Protein AF-S4XVV7-F1 (afdb_monomer_lite)

Structure (mmCIF, N/CA/C/O backbone):
data_AF-S4XVV7-F1
#
_entry.id   AF-S4XVV7-F1
#
loop_
_atom_site.group_PDB
_atom_site.id
_atom_site.type_symbol
_atom_site.label_atom_id
_atom_site.label_alt_id
_atom_site.label_comp_id
_atom_site.label_asym_id
_atom_site.label_entity_id
_atom_site.label_seq_id
_atom_site.pdbx_PDB_ins_code
_atom_site.Cartn_x
_atom_site.Cartn_y
_atom_site.Cartn_z
_atom_site.occupancy
_atom_site.B_iso_or_equiv
_atom_site.auth_seq_id
_atom_site.auth_comp_id
_atom_site.auth_asym_id
_atom_site.auth_atom_id
_atom_site.pdbx_PDB_model_num
ATOM 1 N N . MET A 1 1 ? -9.407 12.139 21.952 1.00 80.69 1 MET A N 1
ATOM 2 C CA . MET A 1 1 ? -10.490 11.164 21.631 1.00 80.69 1 MET A CA 1
ATOM 3 C C . MET A 1 1 ? -10.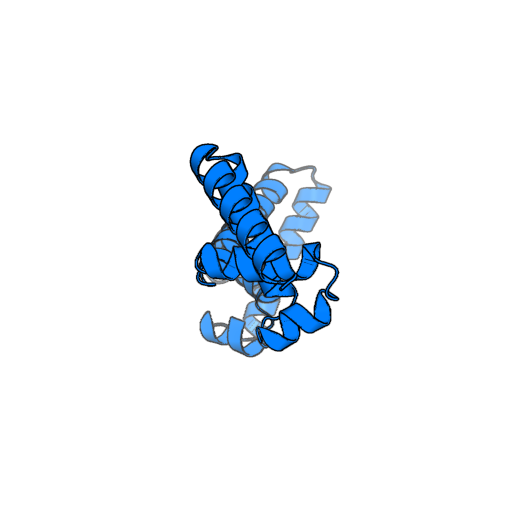286 9.794 22.294 1.00 80.69 1 MET A C 1
ATOM 5 O O . MET A 1 1 ? -9.136 9.436 22.535 1.00 80.69 1 MET A O 1
ATOM 9 N N . PRO A 1 2 ? -11.348 9.003 22.585 1.00 79.62 2 PRO A N 1
ATOM 10 C CA . PRO A 1 2 ? -11.200 7.643 23.106 1.00 79.62 2 PRO A CA 1
ATOM 11 C C . PRO A 1 2 ? -10.624 6.695 22.044 1.00 79.62 2 PRO A C 1
ATOM 13 O O . PRO A 1 2 ? -11.179 6.541 20.957 1.00 79.62 2 PRO A O 1
ATOM 16 N N . ARG A 1 3 ? -9.525 6.025 22.401 1.00 82.62 3 ARG A N 1
ATOM 17 C CA . ARG A 1 3 ? -8.823 5.019 21.579 1.00 82.62 3 ARG A CA 1
ATOM 18 C C . ARG A 1 3 ? -9.290 3.585 21.864 1.00 82.62 3 ARG A C 1
ATOM 20 O O . ARG A 1 3 ? -8.670 2.625 21.420 1.00 82.62 3 ARG A O 1
ATOM 27 N N . THR A 1 4 ? -10.366 3.430 22.635 1.00 88.69 4 THR A N 1
ATOM 28 C CA . THR A 1 4 ? -10.872 2.121 23.058 1.00 88.69 4 THR A CA 1
ATOM 29 C C . THR A 1 4 ? -11.338 1.291 21.859 1.00 88.69 4 THR A C 1
ATOM 31 O O . THR A 1 4 ? -11.980 1.846 20.965 1.00 88.69 4 THR A O 1
ATOM 34 N N . PRO A 1 5 ? -11.063 -0.023 21.818 1.00 88.12 5 PRO A N 1
ATOM 35 C CA . PRO A 1 5 ? -11.537 -0.879 20.737 1.00 88.12 5 PRO A CA 1
ATOM 36 C C . PRO A 1 5 ? -13.061 -0.824 20.567 1.00 88.12 5 PRO A C 1
ATOM 38 O O . PRO A 1 5 ? -13.802 -0.796 21.550 1.00 88.12 5 PRO A O 1
ATOM 41 N N . VAL A 1 6 ? -13.530 -0.824 19.319 1.00 87.62 6 VAL A N 1
ATOM 42 C CA . VAL A 1 6 ? -14.956 -0.915 18.970 1.00 87.62 6 VAL A CA 1
ATOM 43 C C . VAL A 1 6 ? -15.229 -2.345 18.530 1.00 87.62 6 VAL A C 1
ATOM 45 O O . VAL A 1 6 ? -14.611 -2.807 17.579 1.00 87.62 6 VAL A O 1
ATOM 48 N N . GLU A 1 7 ? -16.104 -3.064 19.237 1.00 84.19 7 GLU A N 1
ATOM 49 C CA . GLU A 1 7 ? -16.351 -4.501 18.995 1.00 84.19 7 GLU A CA 1
ATOM 50 C C . GLU A 1 7 ? -15.053 -5.341 18.987 1.00 84.19 7 GLU A C 1
ATOM 52 O O . GLU A 1 7 ? -14.874 -6.241 18.174 1.00 84.19 7 GLU A O 1
ATOM 57 N N . GLY A 1 8 ? -14.103 -5.012 19.872 1.00 84.81 8 GLY A N 1
ATOM 58 C CA . GLY A 1 8 ? -12.788 -5.666 19.931 1.00 84.81 8 GLY A CA 1
ATOM 59 C C . GLY A 1 8 ? -11.792 -5.201 18.860 1.00 84.81 8 GLY A C 1
ATOM 60 O O . GLY A 1 8 ? -10.619 -5.562 18.924 1.00 84.81 8 GLY A O 1
ATOM 61 N N . MET A 1 9 ? -12.207 -4.345 17.922 1.00 87.06 9 MET A N 1
ATOM 62 C CA . MET A 1 9 ? -11.345 -3.795 16.879 1.00 87.06 9 MET A CA 1
ATOM 63 C C . MET A 1 9 ? -10.688 -2.490 17.329 1.00 87.06 9 MET A C 1
ATOM 65 O O . MET A 1 9 ? -11.350 -1.461 17.484 1.00 87.06 9 MET A O 1
ATOM 69 N N . GLY A 1 10 ? -9.370 -2.529 17.531 1.00 91.00 10 GLY A N 1
ATOM 70 C CA . GLY A 1 10 ? -8.553 -1.335 17.760 1.00 91.00 10 GLY A CA 1
ATOM 71 C C . GLY A 1 10 ? -8.343 -0.500 16.490 1.00 91.00 10 GLY A C 1
ATOM 72 O O . GLY A 1 10 ? -8.629 -0.953 15.381 1.00 91.00 10 GLY A O 1
ATOM 73 N N . LEU A 1 11 ? -7.789 0.707 16.651 1.00 89.75 11 LEU A N 1
ATOM 74 C CA . LEU A 1 11 ? -7.557 1.656 15.552 1.00 89.75 11 LEU A CA 1
ATOM 75 C C . LEU A 1 11 ? -6.697 1.061 14.425 1.00 89.75 11 LEU A C 1
ATOM 77 O O . LEU A 1 11 ? -7.029 1.226 13.256 1.00 89.75 11 LEU A O 1
ATOM 81 N N . ALA A 1 12 ? -5.641 0.317 14.769 1.00 88.12 12 ALA A N 1
ATOM 82 C CA . ALA A 1 12 ? -4.759 -0.318 13.790 1.00 88.12 12 ALA A CA 1
ATOM 83 C C . ALA A 1 12 ? -5.479 -1.384 12.944 1.00 88.12 12 ALA A C 1
ATOM 85 O O . ALA A 1 12 ? -5.332 -1.417 11.726 1.00 88.12 12 ALA A O 1
ATOM 86 N N . ALA A 1 13 ? -6.314 -2.219 13.571 1.00 89.00 13 ALA A N 1
ATOM 87 C CA . ALA A 1 13 ? -7.100 -3.228 12.861 1.00 89.00 13 ALA A CA 1
ATOM 88 C C . ALA A 1 13 ? -8.158 -2.583 11.950 1.00 89.00 13 ALA A C 1
ATOM 90 O O . ALA A 1 13 ? -8.346 -3.022 10.815 1.00 89.00 13 ALA A O 1
ATOM 91 N N . TYR A 1 14 ? -8.792 -1.502 12.414 1.00 92.19 14 TYR A N 1
ATOM 92 C CA . TYR A 1 14 ? -9.696 -0.700 11.592 1.00 92.19 14 TYR A CA 1
ATOM 93 C C . TYR A 1 14 ? -8.973 -0.097 10.380 1.00 92.19 14 TYR A C 1
ATOM 95 O O . TYR A 1 14 ? -9.424 -0.280 9.251 1.00 92.19 14 TYR A O 1
ATOM 103 N N . ALA A 1 15 ? -7.819 0.544 10.588 1.00 91.44 15 ALA A N 1
ATOM 104 C CA . ALA A 1 15 ? -7.009 1.113 9.514 1.00 91.44 15 ALA A CA 1
ATOM 105 C C . ALA A 1 15 ? -6.5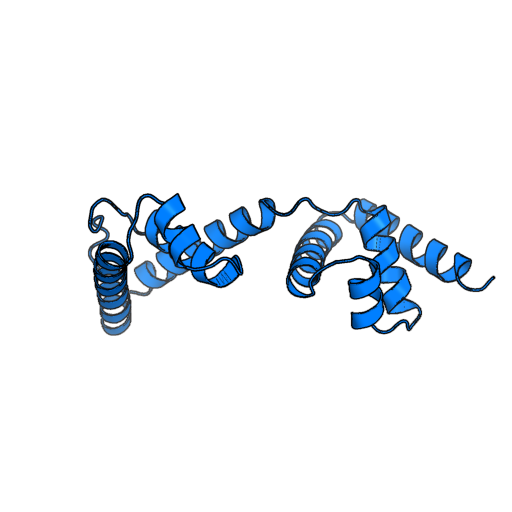62 0.048 8.498 1.00 91.44 15 ALA A C 1
ATOM 107 O O . ALA A 1 15 ? -6.625 0.290 7.295 1.00 91.44 15 ALA A O 1
ATOM 108 N N . ALA A 1 16 ? -6.203 -1.155 8.957 1.00 88.81 16 ALA A N 1
ATOM 109 C CA . ALA A 1 16 ? -5.803 -2.252 8.084 1.00 88.81 16 ALA A CA 1
ATOM 110 C C . ALA A 1 16 ? -6.936 -2.767 7.188 1.00 88.81 16 ALA A C 1
ATOM 112 O O . ALA A 1 16 ? -6.728 -3.019 5.999 1.00 88.81 16 ALA A O 1
ATOM 113 N N . ILE A 1 17 ? -8.149 -2.905 7.727 1.00 89.50 17 ILE A N 1
ATOM 114 C CA . ILE A 1 17 ? -9.312 -3.325 6.935 1.00 89.50 17 ILE A CA 1
ATOM 115 C C . ILE A 1 17 ? -9.723 -2.211 5.971 1.00 89.50 17 ILE A C 1
ATOM 117 O O . ILE A 1 17 ? -9.947 -2.490 4.794 1.00 89.50 17 ILE A O 1
ATOM 121 N N . SER A 1 18 ? -9.724 -0.953 6.416 1.00 90.06 18 SER A N 1
ATOM 122 C CA . SER A 1 18 ? -9.960 0.205 5.548 1.00 90.06 18 SER A CA 1
ATOM 123 C C . SER A 1 18 ? -8.947 0.275 4.399 1.00 90.06 18 SER A C 1
ATOM 125 O O . SER A 1 18 ? -9.340 0.490 3.253 1.00 90.06 18 SER A O 1
ATOM 127 N N . ALA A 1 19 ? -7.662 0.020 4.664 1.00 88.06 19 ALA A N 1
ATOM 128 C CA . ALA A 1 19 ? -6.619 -0.026 3.638 1.00 88.06 19 ALA A CA 1
ATOM 129 C C . ALA A 1 19 ? -6.854 -1.163 2.632 1.00 88.06 19 ALA A C 1
ATOM 131 O O . ALA A 1 19 ? -6.763 -0.952 1.423 1.00 88.06 19 ALA A O 1
ATOM 132 N N . ARG A 1 20 ? -7.239 -2.359 3.103 1.00 83.50 20 ARG A N 1
ATOM 133 C CA . ARG A 1 20 ? -7.600 -3.493 2.230 1.00 83.50 20 ARG A CA 1
ATOM 134 C C . ARG A 1 20 ? -8.796 -3.174 1.345 1.00 83.50 20 ARG A C 1
ATOM 136 O O . ARG A 1 20 ? -8.786 -3.516 0.165 1.00 83.50 20 ARG A O 1
ATOM 143 N N . LEU A 1 21 ? -9.812 -2.521 1.898 1.00 85.88 21 LEU A N 1
ATOM 144 C CA . LEU A 1 21 ? -10.999 -2.112 1.153 1.00 85.88 21 LEU A CA 1
ATOM 145 C C . LEU A 1 21 ? -10.684 -1.041 0.102 1.00 85.88 21 LEU A C 1
ATOM 147 O O . LEU A 1 21 ? -11.278 -1.070 -0.971 1.00 85.88 21 LEU A O 1
ATOM 151 N N . ALA A 1 22 ? -9.737 -0.144 0.381 1.00 83.25 22 ALA A N 1
ATOM 152 C CA . ALA A 1 22 ? -9.305 0.888 -0.557 1.00 83.25 22 ALA A CA 1
ATOM 153 C C . ALA A 1 22 ? -8.375 0.356 -1.667 1.00 83.25 22 ALA A C 1
ATOM 155 O O . ALA A 1 22 ? -8.475 0.804 -2.805 1.00 83.25 22 ALA A O 1
ATOM 156 N N . GLY A 1 23 ? -7.469 -0.577 -1.345 1.00 68.50 23 GLY A N 1
ATOM 157 C CA . GLY A 1 23 ? -6.358 -0.952 -2.230 1.00 68.50 23 GLY A CA 1
ATOM 158 C C . GLY A 1 23 ? -6.452 -2.317 -2.915 1.00 68.50 23 GLY A C 1
ATOM 159 O O . GLY A 1 23 ? -5.779 -2.531 -3.915 1.00 68.50 23 GLY A O 1
ATOM 160 N N . SER A 1 24 ? -7.253 -3.265 -2.416 1.00 62.22 24 SER A N 1
ATOM 161 C CA . SER A 1 24 ? -7.122 -4.665 -2.865 1.00 62.22 24 SER A CA 1
ATOM 162 C C . SER A 1 24 ? -7.795 -4.999 -4.200 1.00 62.22 24 SER A C 1
ATOM 164 O O . SER A 1 24 ? -7.589 -6.100 -4.707 1.00 62.22 24 SER A O 1
ATOM 166 N N . GLY A 1 25 ? -8.658 -4.129 -4.743 1.00 61.38 25 GLY A N 1
ATOM 167 C CA . GLY A 1 25 ? -9.505 -4.448 -5.906 1.00 61.38 25 GLY A CA 1
ATOM 168 C C . GLY A 1 25 ? -10.458 -5.642 -5.695 1.00 61.38 25 GLY A C 1
ATOM 169 O O . GLY A 1 25 ? -11.222 -5.990 -6.595 1.00 61.38 25 GLY A O 1
ATOM 170 N N . ARG A 1 26 ? -10.430 -6.277 -4.513 1.00 70.00 26 ARG A N 1
ATOM 171 C CA . ARG A 1 26 ? -11.275 -7.411 -4.136 1.00 70.00 26 ARG A CA 1
ATOM 172 C C . ARG A 1 26 ? -12.660 -6.922 -3.760 1.00 70.00 26 ARG A C 1
ATOM 174 O O . ARG A 1 26 ? -12.852 -5.788 -3.318 1.00 70.00 26 ARG A O 1
ATOM 181 N N . ARG A 1 27 ? -13.646 -7.812 -3.877 1.00 80.12 27 ARG A N 1
ATOM 182 C CA . ARG A 1 27 ? -15.005 -7.502 -3.431 1.00 80.12 27 ARG A CA 1
ATOM 183 C C . ARG A 1 27 ? -14.982 -7.256 -1.926 1.00 80.12 27 ARG A C 1
ATOM 185 O O . ARG A 1 27 ? -14.481 -8.083 -1.170 1.00 80.12 27 ARG A O 1
ATOM 192 N N . ARG A 1 28 ? -15.573 -6.143 -1.486 1.00 82.88 28 ARG A N 1
ATOM 193 C CA . ARG A 1 28 ? -15.693 -5.760 -0.067 1.00 82.88 28 ARG A CA 1
ATOM 194 C C . ARG A 1 28 ? -16.127 -6.926 0.826 1.00 82.88 28 ARG A C 1
ATOM 196 O O . ARG A 1 28 ? -15.513 -7.155 1.860 1.00 82.88 28 ARG A O 1
ATOM 203 N N . ALA A 1 29 ? -17.109 -7.707 0.377 1.00 83.06 29 ALA A N 1
ATOM 204 C CA . ALA A 1 29 ? -17.586 -8.890 1.089 1.00 83.06 29 ALA A CA 1
ATOM 205 C C . ALA A 1 29 ? -16.476 -9.920 1.383 1.00 83.06 29 ALA A C 1
ATOM 207 O O . ALA A 1 29 ? -16.434 -10.451 2.486 1.00 83.06 29 ALA A O 1
ATOM 208 N N . GLU A 1 30 ? -15.555 -10.157 0.443 1.00 79.69 30 GLU A N 1
ATOM 209 C CA . GLU A 1 30 ? -14.436 -11.100 0.605 1.00 79.69 30 GLU A CA 1
ATOM 210 C C . GLU A 1 30 ? -13.412 -10.583 1.626 1.00 79.69 30 GLU A C 1
ATOM 212 O O . GLU A 1 30 ? -12.908 -11.343 2.458 1.00 79.69 30 GLU A O 1
ATOM 217 N N . VAL A 1 31 ? -13.130 -9.275 1.595 1.00 83.88 31 VAL A N 1
ATOM 218 C CA . VAL A 1 31 ? -12.223 -8.619 2.549 1.00 83.88 31 VAL A CA 1
ATOM 219 C C . VAL A 1 31 ? -12.785 -8.698 3.968 1.00 83.88 31 VAL A C 1
ATOM 221 O O . VAL A 1 31 ? -12.056 -9.048 4.896 1.00 83.88 31 VAL A O 1
ATOM 224 N N . LEU A 1 32 ? -14.081 -8.416 4.133 1.00 86.69 32 LEU A N 1
ATOM 225 C CA . LEU A 1 32 ? -14.750 -8.478 5.431 1.00 86.69 32 LEU A CA 1
ATOM 226 C C . LEU A 1 32 ? -14.835 -9.915 5.953 1.00 86.69 32 LEU A C 1
ATOM 228 O O . LEU A 1 32 ? -14.447 -10.162 7.095 1.00 86.69 32 LEU A O 1
ATOM 232 N N . SER A 1 33 ? -15.238 -10.876 5.113 1.00 85.50 33 SER A N 1
ATOM 233 C CA . SER A 1 33 ? -15.309 -12.282 5.524 1.00 85.50 33 SER A CA 1
ATOM 234 C C . SER A 1 33 ? -13.944 -12.832 5.936 1.00 85.50 33 SER A C 1
ATOM 236 O O . SER A 1 33 ? -13.851 -13.563 6.918 1.00 85.50 33 SER A O 1
ATOM 238 N N . GLY A 1 34 ? -12.870 -12.434 5.241 1.00 81.62 34 GLY A N 1
ATOM 239 C CA . GLY A 1 34 ? -11.500 -12.824 5.589 1.00 81.62 34 GLY A CA 1
ATOM 240 C C . GLY A 1 34 ? -11.020 -12.270 6.935 1.00 81.62 34 GLY A C 1
ATOM 241 O O . GLY A 1 34 ? -10.106 -12.827 7.533 1.00 81.62 34 GLY A O 1
ATOM 242 N N . ALA A 1 35 ? -11.650 -11.205 7.435 1.00 81.56 35 ALA A N 1
ATOM 243 C CA . ALA A 1 35 ? -11.406 -10.638 8.759 1.00 81.56 35 ALA A CA 1
ATOM 244 C C . ALA A 1 35 ? -12.389 -11.153 9.833 1.00 81.56 35 ALA A C 1
ATOM 246 O O . ALA A 1 35 ? -12.396 -10.634 10.947 1.00 81.56 35 ALA A O 1
ATOM 247 N N . GLY A 1 36 ? -13.237 -12.140 9.514 1.00 84.25 36 GLY A N 1
ATOM 248 C CA . GLY A 1 36 ? -14.279 -12.636 10.421 1.00 84.25 36 GLY A CA 1
ATOM 249 C C . GLY A 1 36 ? -15.433 -11.650 10.631 1.00 84.25 36 GLY A C 1
ATOM 250 O O . GLY A 1 36 ? -16.162 -11.746 11.617 1.00 84.25 36 GLY A O 1
ATOM 251 N N . LEU A 1 37 ? -15.596 -10.687 9.721 1.00 88.06 37 LEU A N 1
ATOM 252 C CA . LEU A 1 37 ? -16.609 -9.643 9.797 1.00 88.06 37 LEU A CA 1
ATOM 253 C C . LEU A 1 37 ? -17.698 -9.856 8.754 1.00 88.06 37 LEU A C 1
ATOM 255 O O . LEU A 1 37 ? -17.478 -10.380 7.664 1.00 88.06 37 LEU A O 1
ATOM 259 N N . ASN A 1 38 ? -18.886 -9.368 9.089 1.00 89.81 38 ASN A N 1
ATOM 260 C CA . ASN A 1 38 ? -19.973 -9.177 8.143 1.00 89.81 38 ASN A CA 1
ATOM 261 C C . ASN A 1 38 ? -20.228 -7.673 7.949 1.00 89.81 38 ASN A C 1
ATOM 263 O O . ASN A 1 38 ? -19.721 -6.839 8.704 1.00 89.81 38 ASN A O 1
ATOM 267 N N . GLU A 1 39 ? -21.037 -7.329 6.948 1.00 88.75 39 GLU A N 1
ATOM 268 C CA . GLU A 1 39 ? -21.328 -5.932 6.605 1.00 88.75 39 GLU A CA 1
ATOM 269 C C . GLU A 1 39 ? -21.977 -5.166 7.770 1.00 88.75 39 GLU A C 1
ATOM 271 O O . GLU A 1 39 ? -21.654 -4.006 8.011 1.00 88.75 39 GLU A O 1
ATOM 276 N N . ALA A 1 40 ? -22.858 -5.817 8.537 1.00 90.12 40 ALA A N 1
ATOM 277 C CA . ALA A 1 40 ? -23.572 -5.182 9.642 1.00 90.12 40 ALA A CA 1
ATOM 278 C C . ALA A 1 40 ? -22.632 -4.777 10.789 1.00 90.12 40 ALA A C 1
ATOM 280 O O . ALA A 1 40 ? -22.729 -3.665 11.310 1.00 90.12 40 ALA A O 1
ATOM 281 N N . ASN A 1 41 ? -21.712 -5.665 11.167 1.00 90.00 41 ASN A N 1
ATOM 282 C CA . ASN A 1 41 ? -20.735 -5.420 12.223 1.00 90.00 41 ASN A CA 1
ATOM 283 C C . ASN A 1 41 ? -19.693 -4.402 11.752 1.00 90.00 41 ASN A C 1
ATOM 285 O O . ASN A 1 41 ? -19.397 -3.444 12.465 1.00 90.00 41 ASN A O 1
ATOM 289 N N . TRP A 1 42 ? -19.209 -4.545 10.513 1.00 91.81 42 TRP A N 1
ATOM 290 C CA . TRP A 1 42 ? -18.286 -3.580 9.926 1.00 91.81 42 TRP A CA 1
ATOM 291 C C . TRP A 1 42 ? -18.883 -2.170 9.883 1.00 91.81 42 TRP A C 1
ATOM 293 O O . TRP A 1 42 ? -18.230 -1.230 10.319 1.00 91.81 42 TRP A O 1
ATOM 303 N N . LEU A 1 43 ? -20.143 -2.012 9.468 1.00 91.69 43 LEU A N 1
ATOM 304 C CA . LEU A 1 43 ? -20.796 -0.703 9.412 1.00 91.69 43 LEU A CA 1
ATOM 305 C C . LEU A 1 43 ? -20.897 -0.032 10.793 1.00 91.69 43 LEU A C 1
ATOM 307 O O . LEU A 1 43 ? -20.768 1.189 10.896 1.00 91.69 43 LEU A O 1
ATOM 311 N N . ARG A 1 44 ? -21.124 -0.797 11.871 1.00 92.19 44 ARG A N 1
ATOM 312 C CA . ARG A 1 44 ? -21.134 -0.245 13.240 1.00 92.19 44 ARG A CA 1
ATOM 313 C C . ARG A 1 44 ? -19.744 0.216 13.671 1.00 92.19 44 ARG A C 1
ATOM 315 O O . ARG A 1 44 ? -19.611 1.302 14.243 1.00 92.19 44 ARG A O 1
ATOM 322 N N . VAL A 1 45 ? -18.720 -0.576 13.364 1.00 92.81 45 VAL A N 1
ATOM 323 C CA . VAL A 1 45 ? -17.320 -0.245 13.649 1.00 92.81 45 VAL A CA 1
ATOM 324 C C . VAL A 1 45 ? -16.883 0.996 12.863 1.00 92.81 45 VAL A C 1
ATOM 326 O O . VAL A 1 45 ? -16.393 1.955 13.459 1.00 92.81 45 VAL A O 1
ATOM 329 N N . GLU A 1 46 ? -17.144 1.016 11.556 1.00 92.81 46 GLU A N 1
ATOM 330 C CA . GLU A 1 46 ? -16.822 2.102 10.625 1.00 92.81 46 GLU A CA 1
ATOM 331 C C . GLU A 1 46 ? -17.477 3.417 11.056 1.00 92.81 46 GLU A C 1
ATOM 333 O O . GLU A 1 46 ? -16.786 4.418 11.235 1.00 92.81 46 GLU A O 1
ATOM 338 N N . LYS A 1 47 ? -18.786 3.410 11.342 1.00 93.81 47 LYS A N 1
ATOM 339 C CA . LYS A 1 47 ? -19.497 4.598 11.845 1.00 93.81 47 LYS A CA 1
ATOM 340 C C . LYS A 1 47 ? -18.893 5.125 13.141 1.00 93.81 47 LYS A C 1
ATOM 342 O O . LYS A 1 47 ? -18.724 6.332 13.293 1.00 93.81 47 LYS A O 1
ATOM 347 N N . THR A 1 48 ? -18.565 4.235 14.074 1.00 93.38 48 THR A N 1
ATOM 348 C CA . THR A 1 48 ? -18.023 4.638 15.377 1.00 93.38 48 THR A CA 1
ATOM 349 C C . THR A 1 48 ? -16.640 5.268 15.233 1.00 93.38 48 THR A C 1
ATOM 351 O O . THR A 1 48 ? -16.386 6.327 15.809 1.00 93.38 48 THR A O 1
ATOM 354 N N . TRP A 1 49 ? -15.747 4.658 14.450 1.00 93.62 49 TRP A N 1
ATOM 355 C CA . TRP A 1 49 ? -14.420 5.221 14.207 1.00 93.62 49 TRP A CA 1
ATOM 356 C C . TRP A 1 49 ? -14.475 6.510 13.386 1.00 93.62 49 TRP A C 1
ATOM 358 O O . TRP A 1 49 ? -13.791 7.467 13.743 1.00 93.62 49 TRP A O 1
ATOM 368 N N . ALA A 1 50 ? -15.332 6.587 12.363 1.00 90.94 50 ALA A N 1
ATOM 369 C CA . ALA A 1 50 ? -15.532 7.801 11.574 1.00 90.94 50 ALA A CA 1
ATOM 370 C C . ALA A 1 50 ? -16.031 8.969 12.439 1.00 90.94 50 ALA A C 1
ATOM 372 O O . ALA A 1 50 ? -15.484 10.068 12.366 1.00 90.94 50 ALA A O 1
ATOM 373 N N . LEU A 1 51 ? -17.007 8.725 13.323 1.00 93.69 51 LEU A N 1
ATOM 374 C CA . LEU A 1 51 ? -17.485 9.728 14.280 1.00 93.69 51 LEU A CA 1
ATOM 375 C C . LEU A 1 51 ? -16.375 10.186 15.229 1.00 93.69 51 LEU A C 1
ATOM 377 O O . LEU A 1 51 ? -16.244 11.382 15.485 1.00 93.69 51 LEU A O 1
ATOM 381 N N . ARG A 1 52 ? -15.547 9.264 15.732 1.00 93.12 52 ARG A N 1
ATOM 382 C CA . ARG A 1 52 ? -14.409 9.611 16.597 1.00 93.12 52 ARG A CA 1
ATOM 383 C C . ARG A 1 52 ? -13.369 10.448 15.860 1.00 93.12 52 ARG A C 1
ATOM 385 O O . ARG A 1 52 ? -12.911 11.434 16.422 1.00 93.12 52 ARG A O 1
ATOM 392 N N . LEU A 1 53 ? -13.028 10.095 14.620 1.00 88.50 53 LEU A N 1
ATOM 393 C CA . LEU A 1 53 ? -12.090 10.857 13.788 1.00 88.50 53 LEU A CA 1
ATOM 394 C C . LEU A 1 53 ? -12.623 12.265 13.501 1.00 88.50 53 LEU A C 1
ATOM 396 O O . LEU A 1 53 ? -11.921 13.242 13.746 1.00 88.50 53 LEU A O 1
ATOM 400 N N . ALA A 1 54 ? -13.885 12.380 13.079 1.00 90.00 54 ALA A N 1
ATOM 401 C CA . ALA A 1 54 ? -14.529 13.670 12.846 1.00 90.00 54 ALA A CA 1
ATOM 402 C C . ALA A 1 54 ? -14.556 14.533 14.118 1.00 90.00 54 ALA A C 1
ATOM 404 O O . ALA A 1 54 ? -14.199 15.708 14.083 1.00 90.00 54 ALA A O 1
ATOM 405 N N . THR A 1 55 ? -14.902 13.937 15.263 1.00 90.81 55 THR A N 1
ATOM 406 C CA . THR A 1 55 ? -14.918 14.650 16.549 1.00 90.81 55 THR A CA 1
ATOM 407 C C . THR A 1 55 ? -13.508 15.081 16.968 1.00 90.81 55 THR A C 1
ATOM 409 O O . THR A 1 55 ? -13.346 16.189 17.472 1.00 90.81 55 THR A O 1
ATOM 412 N N . ALA A 1 56 ? -12.477 14.259 16.731 1.00 89.31 56 ALA A N 1
ATOM 413 C CA . ALA A 1 56 ? -11.083 14.634 16.987 1.00 89.31 56 ALA A CA 1
ATOM 414 C C . ALA A 1 56 ? -10.678 15.872 16.186 1.00 89.31 56 ALA A C 1
ATOM 416 O O . ALA A 1 56 ? -10.133 16.819 16.746 1.00 89.31 56 ALA A O 1
ATOM 417 N N . LEU A 1 57 ? -11.002 15.879 14.889 1.00 88.00 57 LEU A N 1
ATOM 418 C CA . LEU A 1 57 ? -10.705 16.990 13.990 1.00 88.00 57 LEU A CA 1
ATOM 419 C C . LEU A 1 57 ? -11.418 18.272 14.431 1.00 88.00 57 LEU A C 1
ATOM 421 O O . LEU A 1 57 ? -10.789 19.326 14.495 1.00 88.00 57 LEU A O 1
ATOM 425 N N . MET A 1 58 ? -12.697 18.184 14.814 1.00 90.44 58 MET A N 1
ATOM 426 C CA . MET A 1 58 ? -13.446 19.326 15.359 1.00 90.44 58 MET A CA 1
ATOM 427 C C . MET A 1 58 ? -12.845 19.859 16.668 1.00 90.44 58 MET A C 1
ATOM 429 O O . MET A 1 58 ? -12.919 21.055 16.933 1.00 90.44 58 MET A O 1
ATOM 433 N N . GLN A 1 59 ? -12.232 18.990 17.474 1.00 90.50 59 GLN A N 1
ATOM 434 C CA . GLN A 1 59 ? -11.530 19.356 18.708 1.00 90.50 59 GLN A CA 1
ATOM 435 C C . GLN A 1 59 ? -10.065 19.765 18.487 1.00 90.50 59 GLN A C 1
ATOM 437 O O . GLN A 1 59 ? -9.350 19.980 19.462 1.00 90.50 59 GLN A O 1
ATOM 442 N N . GLN A 1 60 ? -9.608 19.861 17.233 1.00 89.69 60 GLN A N 1
ATOM 443 C CA . GLN A 1 60 ? -8.209 20.124 16.869 1.00 89.69 60 GLN A CA 1
ATOM 444 C C . GLN A 1 60 ? -7.207 19.101 17.445 1.00 89.69 60 GLN A C 1
ATOM 446 O O . GLN A 1 60 ? -6.007 19.365 17.533 1.00 89.69 60 GLN A O 1
ATOM 451 N N . ASP A 1 61 ? -7.676 17.899 17.789 1.00 86.00 61 ASP A N 1
ATOM 452 C CA . ASP A 1 61 ? -6.843 16.774 18.211 1.00 86.00 61 ASP A CA 1
ATOM 453 C C . ASP A 1 61 ? -6.241 16.088 16.975 1.00 86.00 61 ASP A C 1
ATOM 455 O O . ASP A 1 61 ? -6.697 15.039 16.511 1.00 86.00 61 ASP A O 1
ATOM 459 N N . LEU A 1 62 ? -5.196 16.709 16.424 1.00 88.44 62 LEU A N 1
ATOM 460 C CA . LEU A 1 62 ? -4.470 16.193 15.260 1.00 88.44 62 LEU A CA 1
ATOM 461 C C . LEU A 1 62 ? -3.678 14.912 15.568 1.00 88.44 62 LEU A C 1
ATOM 463 O O . LEU A 1 62 ? -3.289 14.207 14.639 1.00 88.44 62 LEU A O 1
ATOM 467 N N . SER A 1 63 ? -3.440 14.594 16.848 1.00 89.25 63 SER A N 1
ATOM 468 C CA . SER A 1 63 ? -2.706 13.381 17.238 1.00 89.25 63 SER A CA 1
ATOM 469 C C . SER A 1 63 ? -3.440 12.121 16.790 1.00 89.25 63 SER A C 1
ATOM 471 O O . SER A 1 63 ? -2.835 11.193 16.264 1.00 89.25 63 SER A O 1
ATOM 473 N N . PHE A 1 64 ? -4.767 12.131 16.906 1.00 86.81 64 PHE A N 1
ATOM 474 C CA . PHE A 1 64 ? -5.599 10.991 16.558 1.00 86.81 64 PHE A CA 1
ATOM 475 C C . PHE A 1 64 ? -5.715 10.781 15.041 1.00 86.81 64 PHE A C 1
ATOM 477 O O . PHE A 1 64 ? -5.725 9.642 14.578 1.00 86.81 64 PHE A O 1
ATOM 484 N N . ALA A 1 65 ? -5.758 11.869 14.266 1.00 85.62 65 ALA A N 1
ATOM 485 C CA . ALA A 1 65 ? -5.712 11.796 12.806 1.00 85.62 65 ALA A CA 1
ATOM 486 C C . ALA A 1 65 ? -4.371 11.223 12.322 1.00 85.62 65 ALA A C 1
ATOM 488 O O . ALA A 1 65 ? -4.369 10.311 11.501 1.00 85.62 65 ALA A O 1
ATOM 489 N N . ARG A 1 66 ? -3.251 11.675 12.906 1.00 88.25 66 ARG A N 1
ATOM 490 C CA . ARG A 1 66 ? -1.911 11.150 12.597 1.00 88.25 66 ARG A CA 1
ATOM 491 C C . ARG A 1 66 ? -1.769 9.668 12.932 1.00 88.25 66 ARG A C 1
ATOM 493 O O . ARG A 1 66 ? -1.319 8.908 12.091 1.00 88.25 66 ARG A O 1
ATOM 500 N N . GLU A 1 67 ? -2.224 9.233 14.109 1.00 90.12 67 GLU A N 1
ATOM 501 C CA . GLU A 1 67 ? -2.199 7.807 14.479 1.00 90.12 67 GLU A CA 1
ATOM 502 C C . GLU A 1 67 ? -2.970 6.930 13.480 1.00 90.12 67 GLU A C 1
ATOM 504 O O . GLU A 1 67 ? -2.540 5.822 13.155 1.00 90.12 67 GLU A O 1
ATOM 509 N N . TYR A 1 68 ? -4.114 7.415 12.989 1.00 89.81 68 TYR A N 1
ATOM 510 C CA . TYR A 1 68 ? -4.873 6.720 11.954 1.00 89.81 68 TYR A CA 1
ATOM 511 C C . TYR A 1 68 ? -4.138 6.710 10.608 1.00 89.81 68 TYR A C 1
ATOM 513 O O . TYR A 1 68 ? -4.067 5.659 9.973 1.00 89.81 68 TYR A O 1
ATOM 521 N N . GLU A 1 69 ? -3.585 7.849 10.182 1.00 87.56 69 GLU A N 1
ATOM 522 C CA . GLU A 1 69 ? -2.803 7.969 8.946 1.00 87.56 69 GLU A CA 1
ATOM 523 C C . GLU A 1 69 ? -1.587 7.036 8.953 1.00 87.56 69 GLU A C 1
ATOM 525 O O . GLU A 1 69 ? -1.392 6.293 7.991 1.00 87.56 69 GLU A O 1
ATOM 530 N N . ASP A 1 70 ? -0.832 6.997 10.053 1.00 89.06 70 ASP A N 1
ATOM 531 C CA . ASP A 1 70 ? 0.333 6.127 10.226 1.00 89.06 70 ASP A CA 1
ATOM 532 C C . ASP A 1 70 ? -0.064 4.646 10.147 1.00 89.06 70 ASP A C 1
ATOM 534 O O . ASP A 1 70 ? 0.548 3.864 9.415 1.00 89.06 70 ASP A O 1
ATOM 538 N N . ALA A 1 71 ? -1.134 4.251 10.848 1.00 90.25 71 ALA A N 1
ATOM 539 C CA . ALA A 1 71 ? -1.632 2.877 10.819 1.00 90.25 71 ALA A CA 1
ATOM 540 C C . ALA A 1 71 ? -2.153 2.474 9.428 1.00 90.25 71 ALA A C 1
ATOM 542 O O . ALA A 1 71 ? -1.951 1.342 8.982 1.00 90.25 71 ALA A O 1
ATOM 543 N N . PHE A 1 72 ? -2.808 3.397 8.722 1.00 87.44 72 PHE A N 1
ATOM 544 C CA . PHE A 1 72 ? -3.312 3.170 7.371 1.00 87.44 72 PHE A CA 1
ATOM 545 C C . PHE A 1 72 ? -2.169 3.056 6.356 1.00 87.44 72 PHE A C 1
ATOM 547 O O . PHE A 1 72 ? -2.185 2.167 5.503 1.00 87.44 72 PHE A O 1
ATOM 554 N N . ALA A 1 73 ? -1.154 3.918 6.461 1.00 84.19 73 ALA A N 1
ATOM 555 C CA . ALA A 1 73 ? 0.039 3.873 5.624 1.00 84.19 73 ALA A CA 1
ATOM 556 C C . ALA A 1 73 ? 0.834 2.576 5.837 1.00 84.19 73 ALA A C 1
ATOM 558 O O . ALA A 1 73 ? 1.220 1.935 4.858 1.00 84.19 73 ALA A O 1
ATOM 559 N N . ALA A 1 74 ? 1.011 2.144 7.091 1.00 84.00 74 ALA A N 1
ATOM 560 C CA . ALA A 1 74 ? 1.656 0.874 7.419 1.00 84.00 74 ALA A CA 1
ATOM 561 C C . ALA A 1 74 ? 0.904 -0.318 6.806 1.00 84.00 74 ALA A C 1
ATOM 563 O O . ALA A 1 74 ? 1.509 -1.154 6.137 1.00 84.00 74 ALA A O 1
ATOM 564 N N . ALA A 1 75 ? -0.424 -0.355 6.937 1.00 85.75 75 ALA A N 1
ATOM 565 C CA . ALA A 1 75 ? -1.227 -1.420 6.347 1.00 85.75 75 ALA A CA 1
ATOM 566 C C . ALA A 1 75 ? -1.190 -1.424 4.811 1.00 85.75 75 ALA A C 1
ATOM 568 O O . ALA A 1 75 ? -1.147 -2.489 4.200 1.00 85.75 75 ALA A O 1
ATOM 569 N N . GLN A 1 76 ? -1.179 -0.254 4.165 1.00 80.38 76 GLN A N 1
ATOM 570 C CA . GLN A 1 76 ? -0.976 -0.181 2.717 1.00 80.38 76 GLN A CA 1
ATOM 571 C C . GLN A 1 76 ? 0.408 -0.692 2.304 1.00 80.38 76 GLN A C 1
ATOM 573 O O . GLN A 1 76 ? 0.518 -1.393 1.300 1.00 80.38 76 GLN A O 1
ATOM 578 N N . ALA A 1 77 ? 1.452 -0.382 3.076 1.00 78.94 77 ALA A N 1
ATOM 579 C CA . ALA A 1 77 ? 2.792 -0.890 2.816 1.00 78.94 77 ALA A CA 1
ATOM 580 C C . ALA A 1 77 ? 2.856 -2.422 2.944 1.00 78.94 77 ALA A C 1
ATOM 582 O O . ALA A 1 77 ? 3.453 -3.072 2.090 1.00 78.94 77 ALA A O 1
ATOM 583 N N . GLU A 1 78 ? 2.204 -3.012 3.950 1.00 76.69 78 GLU A N 1
ATOM 584 C CA . GLU A 1 78 ? 2.091 -4.472 4.097 1.00 76.69 78 GLU A CA 1
ATOM 585 C C . GLU A 1 78 ? 1.328 -5.120 2.937 1.00 76.69 78 GLU A C 1
ATOM 587 O O . GLU A 1 78 ? 1.740 -6.157 2.420 1.00 76.69 78 GLU A O 1
ATOM 592 N N . LEU A 1 79 ? 0.233 -4.504 2.483 1.00 72.38 79 LEU A N 1
ATOM 593 C CA . LEU A 1 79 ? -0.499 -4.998 1.315 1.00 72.38 79 LEU A CA 1
ATOM 594 C C . LEU A 1 79 ? 0.367 -4.969 0.062 1.00 72.38 79 LEU A C 1
ATOM 596 O O . LEU A 1 79 ? 0.363 -5.938 -0.695 1.00 72.38 79 LEU A O 1
ATOM 600 N N . ALA A 1 80 ? 1.165 -3.914 -0.098 1.00 66.06 80 ALA A N 1
ATOM 601 C CA . ALA A 1 80 ? 2.106 -3.812 -1.198 1.00 66.06 80 ALA A CA 1
ATOM 602 C C . ALA A 1 80 ? 3.242 -4.848 -1.111 1.00 66.06 80 ALA A C 1
ATOM 604 O O . ALA A 1 80 ? 3.809 -5.248 -2.123 1.00 66.06 80 ALA A O 1
ATOM 605 N N . GLN A 1 81 ? 3.589 -5.335 0.085 1.00 62.88 81 GLN A N 1
ATOM 606 C CA . GLN A 1 81 ? 4.546 -6.437 0.245 1.00 62.88 81 GLN A CA 1
ATOM 607 C C . GLN A 1 81 ? 3.974 -7.793 -0.197 1.00 62.88 81 GLN A C 1
ATOM 609 O O . GLN A 1 81 ? 4.752 -8.689 -0.524 1.00 62.88 81 GLN A O 1
ATOM 614 N N . GLY A 1 82 ? 2.644 -7.942 -0.240 1.00 57.06 82 GLY A N 1
ATOM 615 C CA . GLY A 1 82 ? 1.964 -9.147 -0.721 1.00 57.06 82 GLY A CA 1
ATOM 616 C C . GLY A 1 82 ? 2.082 -9.367 -2.233 1.00 57.06 82 GLY A C 1
ATOM 617 O O . GLY A 1 82 ? 1.946 -10.502 -2.692 1.00 57.06 82 GLY A O 1
ATOM 618 N N . THR A 1 83 ? 2.380 -8.315 -2.997 1.00 61.22 83 THR A N 1
ATOM 619 C CA . THR A 1 83 ? 2.752 -8.421 -4.410 1.00 61.22 83 THR A CA 1
ATOM 620 C C . THR A 1 83 ? 4.240 -8.777 -4.484 1.00 61.22 83 THR A C 1
ATOM 622 O O . THR A 1 83 ? 5.078 -7.996 -4.010 1.00 61.22 83 THR A O 1
ATOM 625 N N . PRO A 1 84 ? 4.629 -9.933 -5.052 1.00 67.06 84 PRO A N 1
ATOM 626 C CA . PRO A 1 84 ? 6.038 -10.242 -5.243 1.00 67.06 84 PRO A CA 1
ATOM 627 C C . PRO A 1 84 ? 6.680 -9.137 -6.084 1.00 67.06 84 PRO A C 1
ATOM 629 O O . PRO A 1 84 ? 6.142 -8.760 -7.125 1.00 67.06 84 PRO A O 1
ATOM 632 N N . LEU A 1 85 ? 7.823 -8.601 -5.645 1.00 75.62 85 LEU A N 1
ATOM 633 C CA . LEU A 1 85 ? 8.615 -7.721 -6.504 1.00 75.62 85 LEU A CA 1
ATOM 634 C C . LEU A 1 85 ? 8.968 -8.499 -7.768 1.00 75.62 85 LEU A C 1
ATOM 636 O O . LEU A 1 85 ? 9.483 -9.618 -7.682 1.00 75.62 85 LEU A O 1
ATOM 640 N N . LEU A 1 86 ? 8.699 -7.908 -8.931 1.00 82.50 86 LEU A N 1
ATOM 641 C CA . LEU A 1 86 ? 9.197 -8.475 -10.176 1.00 82.50 86 LEU A CA 1
ATOM 642 C C . LEU A 1 86 ? 10.717 -8.623 -10.080 1.00 82.50 86 LEU A C 1
ATOM 644 O O . LEU A 1 86 ? 11.364 -7.720 -9.550 1.00 82.50 86 LEU A O 1
ATOM 648 N N . PRO A 1 87 ? 11.314 -9.694 -10.626 1.00 86.69 87 PRO A N 1
ATOM 649 C CA . PRO A 1 87 ? 12.757 -9.750 -10.793 1.00 86.69 87 PRO A CA 1
ATOM 650 C C . PRO A 1 87 ? 13.249 -8.498 -11.528 1.00 86.69 87 PRO A C 1
ATOM 652 O O . PRO A 1 87 ? 12.615 -8.041 -12.481 1.00 86.69 87 PRO A O 1
ATOM 655 N N . MET A 1 88 ? 14.395 -7.952 -11.116 1.00 84.31 88 MET A N 1
ATOM 656 C CA . MET A 1 88 ? 14.914 -6.692 -11.668 1.00 84.31 88 MET A CA 1
ATOM 657 C C . MET A 1 88 ? 15.056 -6.728 -13.195 1.00 84.31 88 MET A C 1
ATOM 659 O O . MET A 1 88 ? 14.807 -5.728 -13.859 1.00 84.31 88 MET A O 1
ATOM 663 N N . ALA A 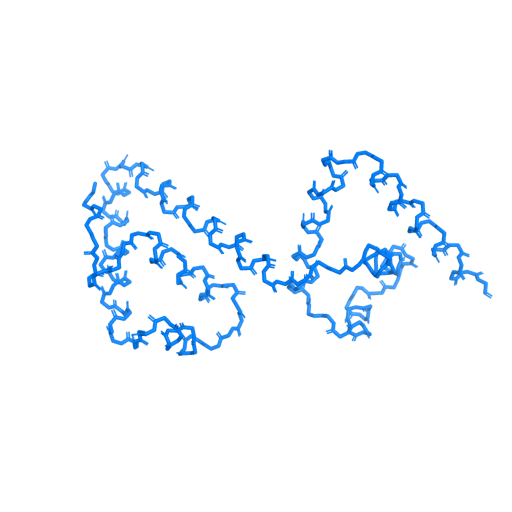1 89 ? 15.418 -7.888 -13.749 1.00 86.31 89 ALA A N 1
ATOM 664 C CA . ALA A 1 89 ? 15.483 -8.112 -15.188 1.00 86.31 89 ALA A CA 1
ATOM 665 C C . ALA A 1 89 ? 14.125 -7.871 -15.869 1.00 86.31 89 ALA A C 1
ATOM 667 O O . ALA A 1 89 ? 14.063 -7.094 -16.815 1.00 86.31 89 ALA A O 1
ATOM 668 N N . SER A 1 90 ? 13.049 -8.458 -15.337 1.00 87.12 90 SER A N 1
ATOM 669 C CA . SER A 1 90 ? 11.690 -8.315 -15.870 1.00 87.12 90 SER A CA 1
ATOM 670 C C . SER A 1 90 ? 11.162 -6.889 -15.726 1.00 87.12 90 SER A C 1
ATOM 672 O O . SER A 1 90 ? 10.499 -6.379 -16.622 1.00 87.12 90 SER A O 1
ATOM 674 N N . TYR A 1 91 ? 11.486 -6.208 -14.623 1.00 90.00 91 TYR A N 1
ATOM 675 C CA . TYR A 1 91 ? 11.145 -4.793 -14.477 1.00 90.00 91 TYR A CA 1
ATOM 676 C C . TYR A 1 91 ? 11.931 -3.912 -15.467 1.00 90.00 91 TYR A C 1
ATOM 678 O O . TYR A 1 91 ? 11.360 -3.010 -16.078 1.00 90.00 91 TYR A O 1
ATOM 686 N N . ALA A 1 92 ? 13.217 -4.205 -15.695 1.00 90.25 92 ALA A N 1
ATOM 687 C CA . ALA A 1 92 ? 14.030 -3.511 -16.691 1.00 90.25 92 ALA A CA 1
ATOM 688 C C . ALA A 1 92 ? 13.532 -3.743 -18.129 1.00 90.25 92 ALA A C 1
ATOM 690 O O . ALA A 1 92 ? 13.624 -2.822 -18.934 1.00 90.25 92 ALA A O 1
ATOM 691 N N . ASP A 1 93 ? 12.978 -4.920 -18.446 1.00 89.25 93 ASP A N 1
ATOM 692 C CA . ASP A 1 93 ? 12.325 -5.201 -19.735 1.00 89.25 93 ASP A CA 1
ATOM 693 C C . ASP A 1 93 ? 11.120 -4.277 -19.972 1.00 89.25 93 ASP A C 1
ATOM 695 O O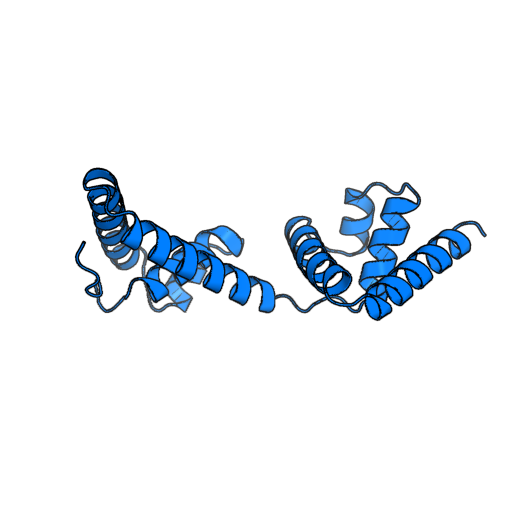 . ASP A 1 93 ? 11.019 -3.651 -21.028 1.00 89.25 93 ASP A O 1
ATOM 699 N N . LEU A 1 94 ? 10.242 -4.134 -18.972 1.00 89.81 94 LEU A N 1
ATOM 700 C CA . LEU A 1 94 ? 9.068 -3.255 -19.054 1.00 89.81 94 LEU A CA 1
ATOM 701 C C . LEU A 1 94 ? 9.471 -1.790 -19.238 1.00 89.81 94 LEU A C 1
ATOM 703 O O . LEU A 1 94 ? 8.949 -1.102 -20.114 1.00 89.81 94 LEU A O 1
ATOM 707 N N . VAL A 1 95 ? 10.422 -1.320 -18.427 1.00 90.62 95 VAL A N 1
ATOM 708 C CA . VAL A 1 95 ? 10.903 0.065 -18.490 1.00 90.62 95 VAL A CA 1
ATOM 709 C C . VAL A 1 95 ? 11.613 0.335 -19.814 1.00 90.62 95 VAL A C 1
ATOM 711 O O . VAL A 1 95 ? 11.339 1.353 -20.441 1.00 90.62 95 VAL A O 1
ATOM 714 N N . ALA A 1 96 ? 12.460 -0.583 -20.291 1.00 91.00 96 ALA A N 1
ATOM 715 C CA . ALA A 1 96 ? 13.118 -0.449 -21.588 1.00 91.00 96 ALA A CA 1
ATOM 716 C C . ALA A 1 96 ? 12.105 -0.377 -22.7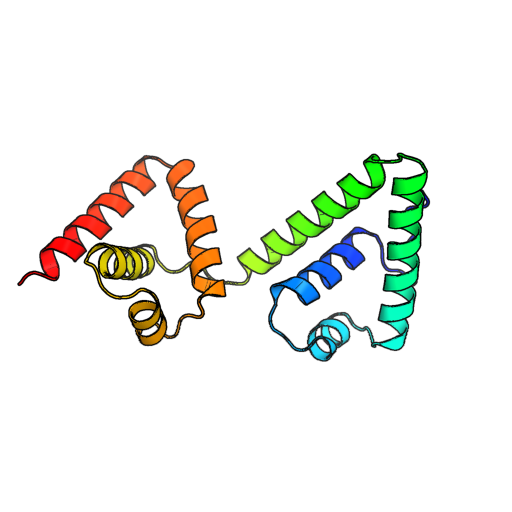37 1.00 91.00 96 ALA A C 1
ATOM 718 O O . ALA A 1 96 ? 12.230 0.495 -23.589 1.00 91.00 96 ALA A O 1
ATOM 719 N N . ALA A 1 97 ? 11.078 -1.233 -22.738 1.00 88.44 97 ALA A N 1
ATOM 720 C CA . ALA A 1 97 ? 10.034 -1.222 -23.760 1.00 88.44 97 ALA A CA 1
ATOM 721 C C . ALA A 1 97 ? 9.271 0.114 -23.805 1.00 88.44 97 ALA A C 1
ATOM 723 O O . ALA A 1 97 ? 9.068 0.668 -24.887 1.00 88.44 97 ALA A O 1
ATOM 724 N N . ILE A 1 98 ? 8.898 0.652 -22.638 1.00 88.19 98 ILE A N 1
ATOM 725 C CA . ILE A 1 98 ? 8.223 1.953 -22.519 1.00 88.19 98 ILE A CA 1
ATOM 726 C C . ILE A 1 98 ? 9.153 3.089 -22.970 1.00 88.19 98 ILE A C 1
ATOM 728 O O . ILE A 1 98 ? 8.758 3.945 -23.760 1.00 88.19 98 ILE A O 1
ATOM 732 N N . GLU A 1 99 ? 10.409 3.093 -22.518 1.00 88.62 99 GLU A N 1
ATOM 733 C CA . GLU A 1 99 ? 11.388 4.119 -22.892 1.00 88.62 99 GLU A CA 1
ATOM 734 C C . GLU A 1 99 ? 11.822 4.060 -24.363 1.00 88.62 99 GLU A C 1
ATOM 736 O O . GLU A 1 99 ? 12.277 5.070 -24.900 1.00 88.62 99 GLU A O 1
ATOM 741 N N . SER A 1 100 ? 11.708 2.901 -25.013 1.00 87.12 100 SER A N 1
ATOM 742 C CA . SER A 1 100 ? 11.904 2.734 -26.458 1.00 87.12 100 SER A CA 1
ATOM 743 C C . SER A 1 100 ? 10.702 3.218 -27.281 1.00 87.12 100 SER A C 1
ATOM 745 O O . SER A 1 100 ? 10.706 3.096 -28.502 1.00 87.12 100 SER A O 1
ATOM 747 N N . GLY A 1 101 ? 9.672 3.778 -26.637 1.00 85.81 101 GLY A N 1
ATOM 748 C CA . GLY A 1 101 ? 8.526 4.385 -27.309 1.00 85.81 101 GLY A CA 1
ATOM 749 C C . GLY A 1 101 ? 7.352 3.439 -27.551 1.00 85.81 101 GLY A C 1
ATOM 750 O O . GLY A 1 101 ? 6.408 3.832 -28.238 1.00 85.81 101 GLY A O 1
ATOM 751 N N . ARG A 1 102 ? 7.358 2.217 -26.992 1.00 85.31 102 ARG A N 1
ATOM 752 C CA . ARG A 1 102 ? 6.140 1.394 -26.984 1.00 85.31 102 ARG A CA 1
ATOM 753 C C . ARG A 1 102 ? 5.101 2.024 -26.061 1.00 85.31 102 ARG A C 1
ATOM 755 O O . ARG A 1 102 ? 5.421 2.543 -24.993 1.00 85.31 102 ARG A O 1
ATOM 762 N N . GLU A 1 103 ? 3.842 1.946 -26.476 1.00 88.38 103 GLU A N 1
ATOM 763 C CA . GLU A 1 103 ? 2.723 2.451 -25.687 1.00 88.38 103 GLU A CA 1
ATOM 764 C C . GLU A 1 103 ? 2.627 1.671 -24.354 1.00 88.38 103 GLU A C 1
ATOM 766 O O . GLU A 1 103 ? 2.623 0.434 -24.379 1.00 88.38 103 GLU A O 1
ATOM 771 N N . PRO A 1 104 ? 2.590 2.355 -23.192 1.00 83.94 104 PRO A N 1
ATOM 772 C CA . PRO A 1 104 ? 2.608 1.696 -21.887 1.00 83.94 104 PRO A CA 1
ATOM 773 C C . PRO A 1 104 ? 1.475 0.688 -21.680 1.00 83.94 104 PRO A C 1
ATOM 775 O O . PRO A 1 104 ? 1.713 -0.384 -21.128 1.00 83.94 104 PRO A O 1
ATOM 778 N N . GLY A 1 105 ? 0.261 0.987 -22.144 1.00 82.94 105 GLY A N 1
ATOM 779 C CA . GLY A 1 105 ? -0.877 0.073 -22.077 1.00 82.94 105 GLY A CA 1
ATOM 780 C C . GLY A 1 105 ? -0.621 -1.247 -22.806 1.00 82.94 105 GLY A C 1
ATOM 781 O O . GLY A 1 105 ? -0.869 -2.310 -22.240 1.00 82.94 105 GLY A O 1
ATOM 782 N N . ALA A 1 106 ? -0.060 -1.200 -24.014 1.00 85.56 106 ALA A N 1
ATOM 783 C CA . ALA A 1 106 ? 0.298 -2.381 -24.796 1.00 85.56 106 ALA A CA 1
ATOM 784 C C . ALA A 1 106 ? 1.398 -3.222 -24.125 1.00 85.56 106 ALA A C 1
ATOM 786 O O . ALA A 1 106 ? 1.289 -4.445 -24.069 1.00 85.56 106 ALA A O 1
ATOM 787 N N . VAL A 1 107 ? 2.432 -2.583 -23.566 1.00 89.81 107 VAL A N 1
ATOM 788 C CA . VAL A 1 107 ? 3.513 -3.283 -22.841 1.00 89.81 107 VAL A CA 1
ATOM 789 C C . VAL A 1 107 ? 2.972 -4.007 -21.606 1.00 89.81 107 VAL A C 1
ATOM 791 O O . VAL A 1 107 ? 3.317 -5.161 -21.354 1.00 89.81 107 VAL A O 1
ATOM 794 N N . LEU A 1 108 ? 2.099 -3.346 -20.845 1.00 87.69 108 LEU A N 1
ATOM 795 C CA . LEU A 1 108 ? 1.476 -3.934 -19.660 1.00 87.69 108 LEU A CA 1
ATOM 796 C C . LEU A 1 108 ? 0.494 -5.055 -20.019 1.00 87.69 108 LEU A C 1
ATOM 798 O O . LEU A 1 108 ? 0.460 -6.077 -19.332 1.00 87.69 108 LEU A O 1
ATOM 802 N N . ALA A 1 109 ? -0.253 -4.907 -21.116 1.00 84.94 109 ALA A N 1
ATOM 803 C CA . ALA A 1 109 ? -1.138 -5.949 -21.626 1.00 84.94 109 ALA A CA 1
ATOM 804 C C . ALA A 1 109 ? -0.361 -7.213 -22.036 1.00 84.94 109 ALA A C 1
ATOM 806 O O . ALA A 1 109 ? -0.748 -8.313 -21.634 1.00 84.94 109 ALA A O 1
ATOM 807 N N . ASP A 1 110 ? 0.760 -7.065 -22.751 1.00 87.62 110 ASP A N 1
ATOM 808 C CA . ASP A 1 110 ? 1.644 -8.181 -23.124 1.00 87.62 110 ASP A CA 1
ATOM 809 C C . ASP A 1 110 ? 2.197 -8.902 -21.887 1.00 87.62 110 ASP A C 1
ATOM 811 O O . ASP A 1 110 ? 2.255 -10.133 -21.835 1.00 87.62 110 ASP A O 1
ATOM 815 N N . ALA A 1 111 ? 2.551 -8.132 -20.856 1.00 84.62 111 ALA A N 1
ATOM 816 C CA . ALA A 1 111 ? 3.030 -8.645 -19.578 1.00 84.62 111 ALA A CA 1
ATOM 817 C C . ALA A 1 111 ? 1.916 -9.201 -18.674 1.00 84.62 111 ALA A C 1
ATOM 819 O O . ALA A 1 111 ? 2.206 -9.672 -17.574 1.00 84.62 111 ALA A O 1
ATOM 820 N N . LYS A 1 112 ? 0.648 -9.144 -19.113 1.00 84.50 112 LYS A N 1
ATOM 821 C CA . LYS A 1 112 ? -0.547 -9.476 -18.317 1.00 84.50 112 LYS A CA 1
ATOM 822 C C . LYS A 1 112 ? -0.558 -8.773 -16.954 1.00 84.50 112 LYS A C 1
ATOM 824 O O . LYS A 1 112 ? -1.042 -9.328 -15.970 1.00 84.50 112 LYS A O 1
ATOM 829 N N . MET A 1 113 ? -0.022 -7.555 -16.910 1.00 82.94 113 MET A N 1
ATOM 830 C CA . MET A 1 113 ? 0.154 -6.769 -15.698 1.00 82.94 113 MET A CA 1
ATOM 831 C C . MET A 1 113 ? -0.899 -5.656 -15.627 1.00 82.94 113 MET A C 1
ATOM 833 O O . MET A 1 113 ? -0.962 -4.810 -16.520 1.00 82.94 113 MET A O 1
ATOM 837 N N . PRO A 1 114 ? -1.714 -5.595 -14.563 1.00 82.38 114 PRO A N 1
ATOM 838 C CA . PRO 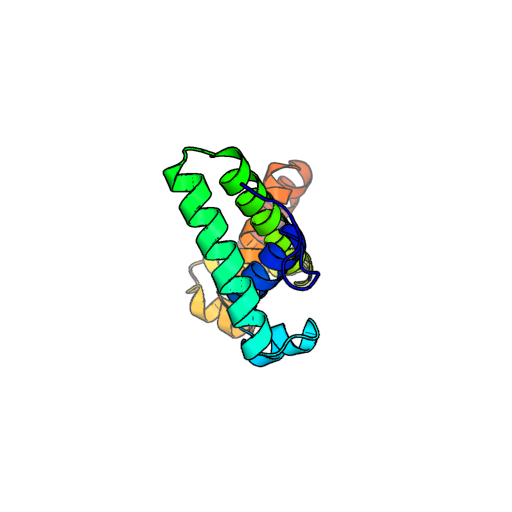A 1 114 ? -2.587 -4.456 -14.313 1.00 82.38 114 PRO A CA 1
ATOM 839 C C . PRO A 1 114 ? -1.787 -3.167 -14.076 1.00 82.38 114 PRO A C 1
ATOM 841 O O . PRO A 1 114 ? -0.749 -3.177 -13.415 1.00 82.38 114 PRO A O 1
ATOM 844 N N . LEU A 1 115 ? -2.316 -2.019 -14.515 1.00 78.81 115 LEU A N 1
ATOM 845 C CA . LEU A 1 115 ? -1.672 -0.712 -14.307 1.00 78.81 115 LEU A CA 1
ATOM 846 C C . LEU A 1 115 ? -1.413 -0.400 -12.823 1.00 78.81 115 LEU A C 1
ATOM 848 O O . LEU A 1 115 ? -0.367 0.144 -12.477 1.00 78.81 115 LEU A O 1
ATOM 852 N N . ALA A 1 116 ? -2.349 -0.758 -11.940 1.00 75.56 116 ALA A N 1
ATOM 853 C CA . ALA A 1 116 ? -2.193 -0.554 -10.500 1.00 75.56 116 ALA A CA 1
ATOM 854 C C . ALA A 1 116 ? -0.990 -1.331 -9.933 1.00 75.56 116 ALA A C 1
ATOM 856 O O . ALA A 1 116 ? -0.236 -0.785 -9.130 1.00 75.56 116 ALA A O 1
ATOM 857 N N . GLU A 1 117 ? -0.779 -2.561 -10.411 1.00 79.94 117 GLU A N 1
ATOM 858 C CA . GLU A 1 117 ? 0.362 -3.394 -10.031 1.00 79.94 117 GLU A CA 1
ATOM 859 C C . GLU A 1 117 ? 1.672 -2.782 -10.542 1.00 79.94 117 GLU A C 1
ATOM 861 O O . GLU A 1 117 ? 2.626 -2.640 -9.780 1.00 79.94 117 GLU A O 1
ATOM 866 N N . PHE A 1 118 ? 1.704 -2.309 -11.791 1.00 84.19 118 PHE A N 1
ATOM 867 C CA . PHE A 1 118 ? 2.875 -1.624 -12.345 1.00 84.19 118 PHE A CA 1
ATOM 868 C C . PHE A 1 118 ? 3.269 -0.372 -11.544 1.00 84.19 118 PHE A C 1
ATOM 870 O O . PHE A 1 118 ? 4.443 -0.191 -11.224 1.00 84.19 118 PHE A O 1
ATOM 877 N N . LEU A 1 119 ? 2.305 0.474 -11.165 1.00 83.69 119 LEU A N 1
ATOM 878 C CA . LEU A 1 119 ? 2.569 1.680 -10.367 1.00 83.69 119 LEU A CA 1
ATOM 879 C C . LEU A 1 119 ? 3.079 1.355 -8.954 1.00 83.69 119 LEU A C 1
ATOM 881 O O . LEU A 1 119 ? 3.813 2.136 -8.343 1.00 83.69 119 LEU A O 1
ATOM 885 N N . GLU A 1 120 ? 2.679 0.217 -8.397 1.00 81.06 120 GLU A N 1
ATOM 886 C CA . GLU A 1 120 ? 3.197 -0.279 -7.126 1.00 81.06 120 GLU A CA 1
ATOM 887 C C . GLU A 1 120 ? 4.638 -0.788 -7.264 1.00 81.06 120 GLU A C 1
ATOM 889 O O . GLU A 1 120 ? 5.509 -0.368 -6.495 1.00 81.06 120 GLU A O 1
ATOM 894 N N . GLN A 1 121 ? 4.911 -1.606 -8.287 1.00 85.62 121 GLN A N 1
ATOM 895 C CA . GLN A 1 121 ? 6.260 -2.070 -8.629 1.00 85.62 121 GLN A CA 1
ATOM 896 C C . GLN A 1 121 ? 7.198 -0.883 -8.864 1.00 85.62 121 GLN A C 1
ATOM 898 O O . GLN A 1 121 ? 8.290 -0.844 -8.298 1.00 85.62 121 GLN A O 1
ATOM 903 N N . GLN A 1 122 ? 6.751 0.123 -9.622 1.00 87.56 122 GLN A N 1
ATOM 904 C CA . GLN A 1 122 ? 7.517 1.333 -9.902 1.00 87.56 122 GLN A CA 1
ATOM 905 C C . GLN A 1 122 ? 7.890 2.070 -8.616 1.00 87.56 122 GLN A C 1
ATOM 907 O O . GLN A 1 122 ? 9.062 2.368 -8.409 1.00 87.56 122 GLN A O 1
ATOM 912 N N . ARG A 1 123 ? 6.932 2.319 -7.713 1.00 85.31 123 ARG A N 1
ATOM 913 C CA . ARG A 1 123 ? 7.206 3.002 -6.437 1.00 85.31 123 ARG A CA 1
ATOM 914 C C . ARG A 1 123 ? 8.233 2.252 -5.587 1.00 85.31 123 ARG A C 1
ATOM 916 O O . ARG A 1 123 ? 9.151 2.875 -5.053 1.00 85.31 123 ARG A O 1
ATOM 923 N N . ARG A 1 124 ? 8.101 0.927 -5.481 1.00 83.56 124 ARG A N 1
ATOM 924 C CA . ARG A 1 124 ? 9.010 0.085 -4.685 1.00 83.56 124 ARG A CA 1
ATOM 925 C C . ARG A 1 124 ? 10.410 0.036 -5.292 1.00 83.56 124 ARG A C 1
ATOM 927 O O . ARG A 1 124 ? 11.383 0.273 -4.578 1.00 83.56 124 ARG A O 1
ATOM 934 N N . TRP A 1 125 ? 10.516 -0.182 -6.602 1.00 87.75 125 TRP A N 1
ATOM 935 C CA . TRP A 1 125 ? 11.796 -0.140 -7.307 1.00 87.75 125 TRP A CA 1
ATOM 936 C C . TRP A 1 125 ? 12.444 1.239 -7.220 1.00 87.75 125 TRP A C 1
ATOM 938 O O . TRP A 1 125 ? 13.627 1.322 -6.916 1.00 87.75 125 TRP A O 1
ATOM 948 N N . THR A 1 126 ? 11.695 2.332 -7.390 1.00 86.81 126 THR A N 1
ATOM 949 C CA . THR A 1 126 ? 12.232 3.690 -7.220 1.00 86.81 126 THR A CA 1
ATOM 950 C C . THR A 1 126 ? 12.800 3.899 -5.818 1.00 86.81 126 THR A C 1
ATOM 952 O O . THR A 1 126 ? 13.915 4.398 -5.701 1.00 86.81 126 THR A O 1
ATOM 955 N N . ALA A 1 127 ? 12.099 3.477 -4.761 1.00 83.69 127 ALA A N 1
ATOM 956 C CA . ALA A 1 127 ? 12.615 3.584 -3.396 1.00 83.69 127 ALA A CA 1
ATOM 957 C C . ALA A 1 127 ? 13.931 2.803 -3.209 1.00 83.69 127 ALA A C 1
ATOM 959 O O . ALA A 1 127 ? 14.882 3.332 -2.635 1.00 83.69 127 ALA A O 1
ATOM 960 N N . MET A 1 128 ? 14.020 1.582 -3.751 1.00 81.81 128 MET A N 1
ATOM 961 C CA . MET A 1 128 ? 15.236 0.759 -3.692 1.00 81.81 128 MET A CA 1
ATOM 962 C C . MET A 1 128 ? 16.401 1.369 -4.483 1.00 81.81 128 MET A C 1
ATOM 964 O O . MET A 1 128 ? 17.519 1.428 -3.983 1.00 81.81 128 MET A O 1
ATOM 968 N N . LEU A 1 129 ? 16.145 1.868 -5.695 1.00 87.38 129 LEU A N 1
ATOM 969 C CA . LEU A 1 129 ? 17.164 2.483 -6.553 1.00 87.38 129 LEU A CA 1
ATOM 970 C C . LEU A 1 129 ? 17.651 3.834 -6.000 1.00 87.38 129 LEU A C 1
ATOM 972 O O . LEU A 1 129 ? 18.785 4.231 -6.245 1.00 87.38 129 LEU A O 1
ATOM 976 N N . VAL A 1 130 ? 16.814 4.556 -5.250 1.00 86.94 130 VAL A N 1
ATOM 977 C CA . VAL A 1 130 ? 17.238 5.772 -4.536 1.00 86.94 130 VAL A CA 1
ATOM 978 C C . VAL A 1 130 ? 18.121 5.422 -3.336 1.00 86.94 130 VAL A C 1
ATOM 980 O O . VAL A 1 130 ? 19.097 6.126 -3.078 1.00 86.94 130 VAL A O 1
ATOM 983 N N . ALA A 1 131 ? 17.794 4.347 -2.615 1.00 80.81 131 ALA A N 1
ATOM 984 C CA . ALA A 1 131 ? 18.537 3.909 -1.438 1.00 80.81 131 ALA A CA 1
ATOM 985 C C . ALA A 1 131 ? 19.892 3.255 -1.776 1.00 80.81 131 ALA A C 1
ATOM 987 O O . ALA A 1 131 ? 20.833 3.385 -0.995 1.00 80.81 131 ALA A O 1
ATOM 988 N N . ASP A 1 132 ? 20.010 2.591 -2.931 1.00 85.44 132 ASP A N 1
ATOM 989 C CA . ASP A 1 132 ? 21.207 1.852 -3.344 1.00 85.44 132 ASP A CA 1
ATOM 990 C C . ASP A 1 132 ? 21.726 2.311 -4.720 1.00 85.44 132 ASP A C 1
ATOM 992 O O . ASP A 1 132 ? 21.133 2.067 -5.777 1.00 85.44 132 ASP A O 1
ATOM 996 N N . ARG A 1 133 ? 22.890 2.973 -4.708 1.00 84.00 133 ARG A N 1
ATOM 997 C CA . ARG A 1 133 ? 23.530 3.512 -5.917 1.00 84.00 133 ARG A CA 1
ATOM 998 C C . ARG A 1 133 ? 24.095 2.434 -6.842 1.00 84.00 133 ARG A C 1
ATOM 1000 O O . ARG A 1 133 ? 24.113 2.654 -8.055 1.00 84.00 133 ARG A O 1
ATOM 1007 N N . GLU A 1 134 ? 24.569 1.313 -6.304 1.00 85.88 134 GLU A N 1
ATOM 1008 C CA . GLU A 1 134 ? 25.123 0.209 -7.097 1.00 85.88 134 GLU A CA 1
ATOM 1009 C C . GLU A 1 134 ? 23.996 -0.536 -7.818 1.00 85.88 134 GLU A C 1
ATOM 1011 O O . GLU A 1 134 ? 24.069 -0.802 -9.025 1.00 85.88 134 GLU A O 1
ATOM 1016 N N . LEU A 1 135 ? 22.885 -0.740 -7.108 1.00 86.25 135 LEU A N 1
ATOM 1017 C CA . LEU A 1 135 ? 21.639 -1.246 -7.671 1.00 86.25 135 LEU A CA 1
ATOM 1018 C C . LEU A 1 135 ? 21.127 -0.342 -8.800 1.00 86.25 135 LEU A C 1
ATOM 1020 O O . LEU A 1 135 ? 20.776 -0.818 -9.882 1.00 86.25 135 LEU A O 1
ATOM 1024 N N . ALA A 1 136 ? 21.149 0.977 -8.587 1.00 87.56 136 ALA A N 1
ATOM 1025 C CA . ALA A 1 136 ? 20.748 1.960 -9.590 1.00 87.56 136 ALA A CA 1
ATOM 1026 C C . ALA A 1 136 ? 21.641 1.979 -10.835 1.00 87.56 136 ALA A C 1
ATOM 1028 O O . ALA A 1 136 ? 21.158 2.261 -11.936 1.00 87.56 136 ALA A O 1
ATOM 1029 N N . ALA A 1 137 ? 22.942 1.727 -10.684 1.00 87.69 137 ALA A N 1
ATOM 1030 C CA . ALA A 1 137 ? 23.858 1.601 -11.814 1.00 87.69 137 ALA A CA 1
ATOM 1031 C C . ALA A 1 137 ? 23.565 0.322 -12.616 1.00 87.69 137 ALA A C 1
ATOM 1033 O O . ALA A 1 137 ? 23.415 0.386 -13.838 1.00 87.69 137 ALA A O 1
ATOM 1034 N N . SER A 1 138 ? 23.383 -0.804 -11.922 1.00 87.94 138 SER A N 1
ATOM 1035 C CA . SER A 1 138 ? 23.052 -2.103 -12.524 1.00 87.94 138 SER A CA 1
ATOM 1036 C C . SER A 1 138 ? 21.730 -2.062 -13.294 1.00 87.94 138 SER A C 1
ATOM 1038 O O . SER A 1 138 ? 21.653 -2.514 -14.437 1.00 87.94 138 SER A O 1
ATOM 1040 N N . PHE A 1 139 ? 20.701 -1.442 -12.713 1.00 90.50 139 PHE A N 1
ATOM 1041 C CA . PHE A 1 139 ? 19.408 -1.255 -13.366 1.00 90.50 139 PHE A CA 1
ATOM 1042 C C . PHE A 1 139 ? 19.519 -0.414 -14.647 1.00 90.50 139 PHE A C 1
ATOM 1044 O O . PHE A 1 139 ? 19.037 -0.823 -15.703 1.00 90.50 139 PHE A O 1
ATOM 1051 N N . ARG A 1 140 ? 20.215 0.731 -14.595 1.00 89.38 140 ARG A N 1
ATOM 1052 C CA . ARG A 1 140 ? 20.417 1.600 -15.771 1.00 89.38 140 ARG A CA 1
ATOM 1053 C C . ARG A 1 140 ? 21.188 0.904 -16.891 1.00 89.38 140 ARG A C 1
ATOM 1055 O O . ARG A 1 140 ? 20.822 1.051 -18.059 1.00 89.38 140 ARG A O 1
ATOM 1062 N N . ALA A 1 141 ? 22.218 0.131 -16.550 1.00 89.75 141 ALA A N 1
ATOM 1063 C CA . ALA A 1 141 ? 22.964 -0.663 -17.523 1.00 89.75 141 ALA A CA 1
ATOM 1064 C C . ALA A 1 141 ? 22.055 -1.698 -18.207 1.00 89.75 141 ALA A C 1
ATOM 1066 O O . ALA A 1 141 ? 22.065 -1.821 -19.431 1.00 89.75 141 ALA A O 1
ATOM 1067 N N . MET A 1 142 ? 21.207 -2.381 -17.432 1.00 90.50 142 MET A N 1
ATOM 1068 C CA . MET A 1 142 ? 20.254 -3.364 -17.947 1.00 90.50 142 MET A CA 1
ATOM 1069 C C . MET A 1 142 ? 19.199 -2.774 -18.881 1.00 90.50 142 MET A C 1
ATOM 1071 O O . MET A 1 142 ? 18.916 -3.384 -19.914 1.00 90.50 142 MET A O 1
ATOM 1075 N N . VAL A 1 143 ? 18.625 -1.619 -18.534 1.00 90.00 143 VAL A N 1
ATOM 1076 C CA . VAL A 1 143 ? 17.665 -0.907 -19.393 1.00 90.00 143 VAL A CA 1
ATOM 1077 C C . VAL A 1 143 ? 18.348 -0.474 -20.691 1.00 90.00 143 VAL A C 1
ATOM 1079 O O . VAL A 1 143 ? 17.841 -0.739 -21.776 1.00 90.00 143 VAL A O 1
ATOM 1082 N N . THR A 1 144 ? 19.549 0.104 -20.601 1.00 89.44 144 THR A N 1
ATOM 1083 C CA . THR A 1 144 ? 20.310 0.565 -21.775 1.00 89.44 144 THR A CA 1
ATOM 1084 C C . THR A 1 144 ? 20.636 -0.580 -22.738 1.00 89.44 144 THR A C 1
ATOM 1086 O O . THR A 1 144 ? 20.410 -0.450 -23.940 1.00 89.44 144 THR A O 1
ATOM 1089 N N . ALA A 1 145 ? 21.111 -1.717 -22.220 1.00 86.94 145 ALA A N 1
ATOM 1090 C CA . ALA A 1 145 ? 21.440 -2.886 -23.035 1.00 86.94 145 ALA A CA 1
ATOM 1091 C C . ALA A 1 145 ? 20.219 -3.436 -23.796 1.00 86.94 145 ALA A C 1
ATOM 1093 O O . ALA A 1 145 ? 20.329 -3.817 -24.959 1.00 86.94 145 ALA A O 1
ATOM 1094 N N . ARG A 1 146 ? 19.040 -3.437 -23.163 1.00 86.50 146 ARG A N 1
ATOM 1095 C CA . ARG A 1 146 ? 17.787 -3.909 -23.774 1.00 86.50 146 ARG A CA 1
ATOM 1096 C C . ARG A 1 146 ? 17.272 -2.975 -24.858 1.00 86.50 146 ARG A C 1
ATOM 1098 O O . ARG A 1 146 ? 16.858 -3.448 -25.910 1.00 86.50 146 ARG A O 1
ATOM 1105 N N . LYS A 1 147 ? 17.365 -1.661 -24.635 1.00 82.75 147 LYS A N 1
ATOM 1106 C CA . LYS A 1 147 ? 17.007 -0.656 -25.647 1.00 82.75 147 LYS A CA 1
ATOM 1107 C C . LYS A 1 147 ? 17.848 -0.835 -26.913 1.00 82.75 147 LYS A C 1
ATOM 1109 O O . LYS A 1 147 ? 17.299 -0.858 -28.003 1.00 82.75 147 LYS A O 1
ATOM 1114 N N . GLN A 1 148 ? 19.155 -1.059 -26.758 1.00 78.31 148 GLN A N 1
ATOM 1115 C CA . GLN A 1 148 ? 20.076 -1.287 -27.880 1.00 78.31 148 GLN A CA 1
ATOM 1116 C C . GLN A 1 148 ? 19.866 -2.637 -28.584 1.00 78.31 148 GLN A C 1
ATOM 1118 O O . GLN A 1 148 ? 20.128 -2.754 -29.777 1.00 78.31 148 GLN A O 1
ATOM 1123 N N . GLY A 1 149 ? 19.410 -3.664 -27.860 1.00 64.50 149 GLY A N 1
ATOM 1124 C CA . GLY A 1 149 ? 19.099 -4.979 -28.429 1.00 64.50 149 GLY A CA 1
ATOM 1125 C C . GLY A 1 149 ? 17.788 -5.029 -29.219 1.00 64.50 149 GLY A C 1
ATOM 1126 O O . GLY A 1 149 ? 17.632 -5.918 -30.046 1.00 64.50 149 GLY A O 1
ATOM 1127 N N . SER A 1 150 ? 16.870 -4.084 -28.986 1.00 56.00 150 SER A N 1
ATOM 1128 C CA . SER A 1 150 ? 15.585 -3.991 -29.694 1.00 56.00 150 SER A CA 1
ATOM 1129 C C . SER A 1 150 ? 15.673 -3.277 -31.056 1.00 56.00 150 SER A C 1
ATOM 1131 O O . SER A 1 150 ? 14.681 -3.273 -31.779 1.00 56.00 150 SER A O 1
ATOM 1133 N N . ASP A 1 151 ? 16.830 -2.688 -31.389 1.00 50.38 151 ASP A N 1
ATOM 1134 C CA . ASP A 1 151 ? 17.114 -1.937 -32.630 1.00 50.38 151 ASP A CA 1
ATOM 1135 C C . ASP A 1 151 ? 17.864 -2.776 -33.701 1.00 50.38 151 ASP A C 1
ATOM 1137 O O . ASP A 1 151 ? 18.420 -2.228 -34.656 1.00 50.38 151 ASP A O 1
ATOM 1141 N N . ARG A 1 152 ? 17.913 -4.108 -33.557 1.00 41.81 152 ARG A N 1
ATOM 1142 C CA . ARG A 1 152 ? 18.466 -5.053 -34.550 1.00 41.81 152 ARG A CA 1
ATOM 1143 C C . ARG A 1 152 ? 17.397 -6.001 -35.067 1.00 41.81 152 ARG A C 1
ATOM 1145 O O . ARG A 1 152 ? 17.488 -6.339 -36.267 1.00 41.81 152 ARG A O 1
#

Radius of gyration: 20.76 Å; chains: 1; bounding box: 49×33×58 Å

Organism: NCBI:txid1254432

Sequence (152 aa):
MPRTPVEGMGLAAYAAISARLAGSGRRRAEVLSGAGLNEANWLRVEKTWALRLATALMQQDLSFAREYEDAFAAAQAELAQGTPLLPMASYADLVAAIESGREPGAVLADAKMPLAEFLEQQRRWTAMLVADRELAASFRAMVTARKQGSDR

Foldseek 3Di:
DDQDADVNHGLLNLLLLVLCVVQVPDDNQVSQVVVVHDPVSNVSRVVVVVVVLVVCVVVVVVVSVVVNVVSNVVSNVVVLVVDPQDDLLVLLLLVLCVVLPHDNVVSCVVVVHDPSNNVSNVVVLVVVCVVDVVSVVVSVVSSVVNNVVVVD

pLDDT: mean 84.4, std 8.51, range [41.81, 93.81]

Secondary structure (DSSP, 8-state):
---PPBTTB-HHHHHHHHHHHHHS-S-HHHHHHHTT--HHHHHHHHHHHHHHHHHHHHTT-HHHHHHHHHHHHHHHHHHHHTSPPPPHHHHHHHHHHHHTT--HHHHHHHTT--HHHHHHHHHHHHHHHHH-HHHHHHHHHHHHHHHHHTT-